Protein AF-A0A956D3G1-F1 (afdb_monomer_lite)

Radius of gyration: 17.85 Å; chains: 1; bounding box: 47×37×50 Å

Structure (mmCIF, N/CA/C/O backbone):
data_AF-A0A956D3G1-F1
#
_entry.id   AF-A0A956D3G1-F1
#
loop_
_atom_site.group_PDB
_atom_site.id
_atom_site.type_symbol
_atom_site.label_atom_id
_atom_site.label_alt_id
_atom_site.label_comp_id
_atom_site.label_asym_id
_atom_site.label_entity_id
_atom_site.label_seq_id
_atom_site.pdbx_PDB_ins_code
_atom_site.Cartn_x
_atom_site.Cartn_y
_atom_site.Cartn_z
_atom_site.occupancy
_atom_site.B_iso_or_equiv
_atom_site.auth_seq_id
_atom_site.auth_comp_id
_atom_site.auth_asym_id
_atom_site.auth_atom_id
_atom_site.pdbx_PDB_model_num
ATOM 1 N N . ASP A 1 1 ? -20.295 -16.137 10.368 1.00 50.53 1 ASP A N 1
ATOM 2 C CA . ASP A 1 1 ? -19.157 -15.806 9.484 1.00 50.53 1 ASP A CA 1
ATOM 3 C C . ASP A 1 1 ? -18.423 -14.589 10.028 1.00 50.53 1 ASP A C 1
ATOM 5 O O . ASP A 1 1 ? -18.912 -13.480 9.889 1.00 50.53 1 ASP A O 1
ATOM 9 N N . GLY A 1 2 ? -17.339 -14.794 10.785 1.00 69.88 2 GLY A N 1
ATOM 10 C CA . GLY A 1 2 ? -16.777 -13.771 11.689 1.00 69.88 2 GLY A CA 1
ATOM 11 C C . GLY A 1 2 ? -15.257 -13.642 11.633 1.00 69.88 2 GLY A C 1
ATOM 12 O O . GLY A 1 2 ? -14.621 -13.427 12.659 1.00 69.88 2 GLY A O 1
ATOM 13 N N . ALA A 1 3 ? -14.667 -13.834 10.456 1.00 80.94 3 ALA A N 1
ATOM 14 C CA . ALA A 1 3 ? -13.239 -13.625 10.254 1.00 80.94 3 ALA A CA 1
ATOM 15 C C . ALA A 1 3 ? -12.855 -12.152 10.535 1.00 80.94 3 ALA A C 1
ATOM 17 O O . ALA A 1 3 ? -13.523 -11.251 10.013 1.00 80.94 3 ALA A O 1
ATOM 18 N N . PRO A 1 4 ? -11.809 -11.879 11.339 1.00 86.69 4 PRO A N 1
ATOM 19 C CA . PRO A 1 4 ? -11.442 -10.518 11.709 1.00 86.69 4 PRO A CA 1
ATOM 20 C C . PRO A 1 4 ? -10.972 -9.722 10.488 1.00 86.69 4 PRO A C 1
ATOM 22 O O . PRO A 1 4 ? -10.203 -10.209 9.656 1.00 86.69 4 PRO A O 1
ATOM 25 N N . TRP A 1 5 ? -11.401 -8.464 10.393 1.00 92.12 5 TRP A N 1
ATOM 26 C CA . TRP A 1 5 ? -10.853 -7.543 9.402 1.00 92.12 5 TRP A CA 1
ATOM 27 C C . TRP A 1 5 ? -9.443 -7.134 9.826 1.00 92.12 5 TRP A C 1
ATOM 29 O O . TRP A 1 5 ? -9.239 -6.595 10.912 1.00 92.12 5 TRP A O 1
ATOM 39 N N . THR A 1 6 ? -8.465 -7.381 8.958 1.00 94.19 6 THR A N 1
ATOM 40 C CA . THR A 1 6 ? -7.096 -6.894 9.135 1.00 94.19 6 THR A CA 1
ATOM 41 C C . THR A 1 6 ? -6.889 -5.587 8.377 1.00 94.19 6 THR A C 1
ATOM 43 O O . THR A 1 6 ? -7.098 -5.526 7.163 1.00 94.19 6 THR A O 1
ATOM 46 N N . ILE A 1 7 ? -6.441 -4.549 9.083 1.00 92.62 7 ILE A N 1
ATOM 47 C CA . ILE A 1 7 ? -6.072 -3.261 8.493 1.00 92.62 7 ILE A CA 1
ATOM 48 C C . ILE A 1 7 ? -4.598 -2.996 8.799 1.00 92.62 7 ILE A C 1
ATOM 50 O O . ILE A 1 7 ? -4.205 -2.938 9.962 1.00 92.62 7 ILE A O 1
ATOM 54 N N . VAL A 1 8 ? -3.782 -2.828 7.759 1.00 92.69 8 VAL A N 1
ATOM 55 C CA . VAL A 1 8 ? -2.410 -2.310 7.888 1.00 92.69 8 VAL A CA 1
ATOM 56 C C . VAL A 1 8 ? -2.460 -0.805 7.695 1.00 92.69 8 VAL A C 1
ATOM 58 O O . VAL A 1 8 ? -3.068 -0.331 6.739 1.00 92.69 8 VAL A O 1
ATOM 61 N N . MET A 1 9 ? -1.824 -0.052 8.587 1.00 89.12 9 MET A N 1
ATOM 62 C CA . MET A 1 9 ? -1.894 1.407 8.605 1.00 89.12 9 MET A CA 1
ATOM 63 C C . MET A 1 9 ? -0.500 2.002 8.422 1.00 89.12 9 MET A C 1
ATOM 65 O O . MET A 1 9 ? 0.427 1.651 9.147 1.00 89.12 9 MET A O 1
ATOM 69 N N . GLU A 1 10 ? -0.354 2.906 7.459 1.00 85.44 10 GLU A N 1
ATOM 70 C CA . GLU A 1 10 ? 0.879 3.650 7.195 1.00 85.44 10 GLU A CA 1
ATOM 71 C C . GLU A 1 10 ? 0.652 5.133 7.472 1.00 85.44 10 GLU A C 1
ATOM 73 O O . GLU A 1 10 ? -0.204 5.755 6.849 1.00 85.44 10 GLU A O 1
ATOM 78 N N . THR A 1 11 ? 1.447 5.707 8.371 1.00 79.06 11 THR A N 1
ATOM 79 C CA . THR A 1 11 ? 1.376 7.122 8.775 1.00 79.06 11 THR A CA 1
ATOM 80 C C . THR A 1 11 ? 2.470 7.985 8.138 1.00 79.06 11 THR A C 1
ATOM 82 O O . THR A 1 11 ? 2.420 9.209 8.235 1.00 79.06 11 THR A O 1
ATOM 85 N N . LYS A 1 12 ? 3.464 7.383 7.462 1.00 65.75 12 LYS A N 1
ATOM 86 C CA . LYS A 1 12 ? 4.614 8.074 6.849 1.00 65.75 12 LYS A CA 1
ATOM 87 C C . LYS A 1 12 ? 4.785 7.724 5.371 1.00 65.75 12 LYS A C 1
ATOM 89 O O . LYS A 1 12 ? 5.842 7.303 4.907 1.00 65.75 12 LYS A O 1
ATOM 94 N N . PHE A 1 13 ? 3.738 7.935 4.587 1.00 56.78 13 PHE A N 1
ATOM 95 C CA . PHE A 1 13 ? 3.691 7.461 3.202 1.00 56.78 13 PHE A CA 1
ATOM 96 C C . PHE A 1 13 ? 4.573 8.239 2.182 1.00 56.78 13 PHE A C 1
ATOM 98 O O . PHE A 1 13 ? 4.549 7.941 0.990 1.00 56.78 13 PHE A O 1
ATOM 105 N N . VAL A 1 14 ? 5.356 9.252 2.578 1.00 51.28 14 VAL A N 1
ATOM 106 C CA . VAL A 1 14 ? 5.828 10.279 1.611 1.00 51.28 14 VAL A CA 1
ATOM 107 C C . VAL A 1 14 ? 7.159 10.959 1.853 1.00 51.28 14 VAL A C 1
ATOM 109 O O . VAL A 1 14 ? 7.446 11.947 1.177 1.00 51.28 14 VAL A O 1
ATOM 112 N N . GLU A 1 15 ? 8.025 10.435 2.704 1.00 55.78 15 GLU A N 1
ATOM 113 C CA . GLU A 1 15 ? 9.420 10.858 2.566 1.00 55.78 15 GLU A CA 1
ATOM 114 C C . GLU A 1 15 ? 9.903 10.291 1.197 1.00 55.78 15 G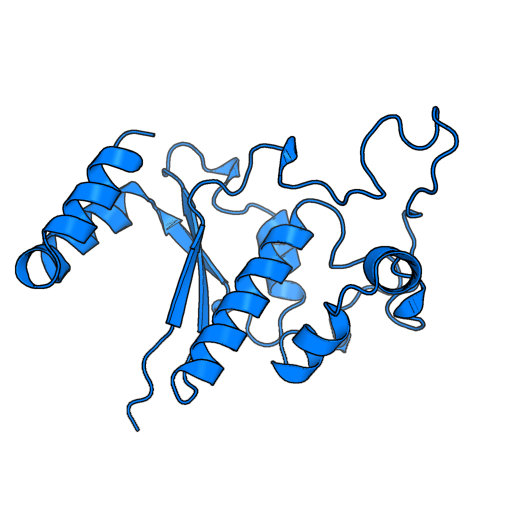LU A C 1
ATOM 116 O O . GLU A 1 15 ? 9.800 9.072 0.969 1.00 55.78 15 GLU A O 1
ATOM 121 N N . PRO A 1 16 ? 10.284 11.134 0.204 1.00 57.06 16 PRO A N 1
ATOM 122 C CA . PRO A 1 16 ? 10.640 10.684 -1.150 1.00 57.06 16 PRO A CA 1
ATOM 123 C C . PRO A 1 16 ? 11.689 9.564 -1.164 1.00 57.06 16 PRO A C 1
ATOM 125 O O . PRO A 1 16 ? 11.707 8.712 -2.052 1.00 57.06 16 PRO A O 1
ATOM 128 N N . GLU A 1 17 ? 12.547 9.533 -0.151 1.00 52.53 17 GLU A N 1
ATOM 129 C CA . GLU A 1 17 ? 13.558 8.517 0.111 1.00 52.53 17 GLU A CA 1
ATOM 130 C C . GLU A 1 17 ? 12.999 7.104 0.340 1.00 52.53 17 GLU A C 1
ATOM 132 O O . GLU A 1 17 ? 13.671 6.141 -0.040 1.00 52.53 17 GLU A O 1
ATOM 137 N N . PHE A 1 18 ? 11.783 6.961 0.879 1.00 53.94 18 PHE A N 1
ATOM 138 C CA . PHE A 1 18 ? 11.138 5.662 1.134 1.00 53.94 18 PHE A CA 1
ATOM 139 C C . PHE A 1 18 ? 10.179 5.229 0.022 1.00 53.94 18 PHE A C 1
ATOM 141 O O . PHE A 1 18 ? 9.688 4.104 0.014 1.00 53.94 18 PHE A O 1
ATOM 148 N N . SER A 1 19 ? 9.964 6.090 -0.972 1.00 62.88 19 SER A N 1
ATOM 149 C CA . SER A 1 19 ? 8.942 5.915 -2.005 1.00 62.88 19 SER A CA 1
ATOM 150 C C . SER A 1 19 ? 9.528 5.852 -3.424 1.00 62.88 19 SER A C 1
ATOM 152 O O . SER A 1 19 ? 8.823 6.053 -4.413 1.00 62.88 19 SER A O 1
ATOM 154 N N . ILE A 1 20 ? 10.820 5.530 -3.570 1.00 71.50 20 ILE A N 1
ATOM 155 C CA . ILE A 1 20 ? 11.479 5.375 -4.876 1.00 71.50 20 ILE A CA 1
ATOM 156 C C . ILE A 1 20 ? 11.977 3.941 -5.067 1.00 71.50 20 ILE A C 1
ATOM 158 O O . ILE A 1 20 ? 12.786 3.425 -4.299 1.00 71.50 20 ILE A O 1
ATOM 162 N N . CYS A 1 21 ? 11.565 3.324 -6.180 1.00 79.94 21 CYS A N 1
ATOM 163 C CA . CYS A 1 21 ? 12.137 2.063 -6.647 1.00 79.94 21 CYS A CA 1
ATOM 164 C C . CYS A 1 21 ? 13.667 2.175 -6.728 1.00 79.94 21 CYS A C 1
ATOM 166 O O . CYS A 1 21 ? 14.216 3.031 -7.425 1.00 79.94 21 CYS A O 1
ATOM 168 N N . GLY A 1 22 ? 14.369 1.254 -6.074 1.00 82.38 22 GLY A N 1
ATOM 169 C CA . GLY A 1 22 ? 15.822 1.256 -5.971 1.00 82.38 22 GLY A CA 1
ATOM 170 C C . GLY A 1 22 ? 16.543 1.215 -7.319 1.00 82.38 22 GLY A C 1
ATOM 171 O O . GLY A 1 22 ? 17.670 1.692 -7.389 1.00 82.38 22 GLY A O 1
ATOM 172 N N . PHE A 1 23 ? 15.920 0.708 -8.389 1.00 87.44 23 PHE A N 1
ATOM 173 C CA . PHE A 1 23 ? 16.459 0.725 -9.760 1.00 87.44 23 PHE A CA 1
ATOM 174 C C . PHE A 1 23 ? 16.213 2.040 -10.520 1.00 87.44 23 PHE A C 1
ATOM 176 O O . PHE A 1 23 ? 16.719 2.204 -11.625 1.00 87.44 23 PHE A O 1
ATOM 183 N N . ARG A 1 24 ? 15.470 2.978 -9.926 1.00 82.81 24 ARG A N 1
ATOM 184 C CA . ARG A 1 24 ? 15.177 4.322 -10.452 1.00 82.81 24 ARG A CA 1
ATOM 185 C C . ARG A 1 24 ? 15.752 5.438 -9.575 1.00 82.81 24 ARG A C 1
ATOM 187 O O . ARG A 1 24 ? 15.497 6.611 -9.818 1.00 82.81 24 ARG A O 1
ATOM 194 N N . LYS A 1 25 ? 16.539 5.087 -8.551 1.00 84.19 25 LYS A N 1
ATOM 195 C CA . LYS A 1 25 ? 17.217 6.065 -7.692 1.00 84.19 25 LYS A CA 1
ATOM 196 C C . LYS A 1 25 ? 18.177 6.924 -8.523 1.00 84.19 25 LYS A C 1
ATOM 198 O 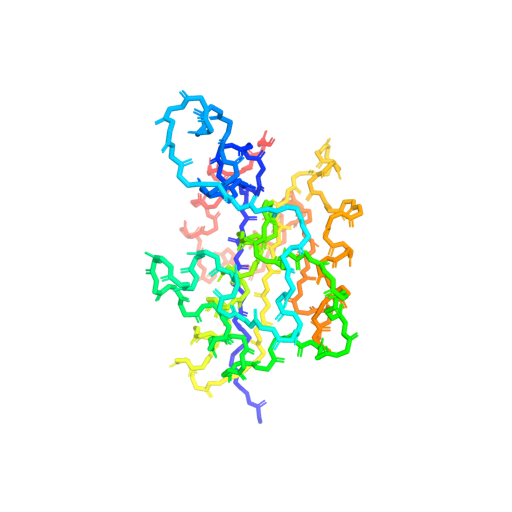O . LYS A 1 25 ? 18.967 6.386 -9.305 1.00 84.19 25 LYS A O 1
ATOM 203 N N . ALA A 1 26 ? 18.123 8.239 -8.317 1.00 84.88 26 ALA A N 1
ATOM 204 C CA . ALA A 1 26 ? 18.975 9.204 -9.003 1.00 84.88 26 ALA A CA 1
ATOM 205 C C . ALA A 1 26 ? 20.471 8.857 -8.861 1.00 84.88 26 ALA A C 1
ATOM 207 O O . ALA A 1 26 ? 20.914 8.320 -7.840 1.00 84.88 26 ALA A O 1
ATOM 208 N N . GLY A 1 27 ? 21.248 9.130 -9.912 1.00 87.06 27 GLY A N 1
ATOM 209 C CA . GLY A 1 27 ? 22.695 8.889 -9.949 1.00 87.06 27 GLY A CA 1
ATOM 210 C C . GLY A 1 27 ? 23.122 7.428 -10.140 1.00 87.06 27 GLY A C 1
ATOM 211 O O . GLY A 1 27 ? 24.319 7.151 -10.150 1.00 87.06 27 GLY A O 1
ATOM 212 N N . ARG A 1 28 ? 22.198 6.468 -10.307 1.00 90.88 28 ARG A N 1
ATOM 213 C CA . ARG A 1 28 ? 22.569 5.070 -10.616 1.00 90.88 28 ARG A CA 1
ATOM 214 C C . ARG A 1 28 ? 23.249 4.919 -11.967 1.00 90.88 28 ARG A C 1
ATOM 216 O O . ARG A 1 28 ? 24.297 4.280 -12.015 1.00 90.88 28 ARG A O 1
ATOM 223 N N . ALA A 1 29 ? 22.676 5.521 -13.009 1.00 89.31 29 ALA A N 1
ATOM 224 C CA . ALA A 1 29 ? 23.223 5.468 -14.363 1.00 89.31 29 ALA A CA 1
ATOM 225 C C . ALA A 1 29 ? 24.653 6.032 -14.400 1.00 89.31 29 ALA A C 1
ATOM 227 O O . ALA A 1 29 ? 25.569 5.360 -14.855 1.00 89.31 29 ALA A O 1
ATOM 228 N N . THR A 1 30 ? 24.872 7.198 -13.784 1.00 92.25 30 THR A N 1
ATOM 229 C CA . THR A 1 30 ? 26.196 7.836 -13.656 1.00 92.25 30 THR A CA 1
ATOM 230 C C . THR A 1 30 ? 27.219 6.968 -12.916 1.00 92.25 30 THR A C 1
ATOM 232 O O . THR A 1 30 ? 28.413 7.082 -13.149 1.00 92.25 30 THR A O 1
ATOM 235 N N . ARG A 1 31 ? 26.766 6.072 -12.029 1.00 93.12 31 ARG A N 1
ATOM 236 C CA . ARG A 1 31 ? 27.616 5.118 -11.294 1.00 93.12 31 ARG A CA 1
ATOM 237 C C . ARG A 1 31 ? 27.760 3.765 -12.008 1.00 93.12 31 ARG A C 1
ATOM 239 O O . ARG A 1 31 ? 28.140 2.793 -11.359 1.00 93.12 31 ARG A O 1
ATOM 246 N N . GLY A 1 32 ? 27.367 3.663 -13.280 1.00 91.19 32 GLY A N 1
ATOM 247 C CA . GLY A 1 32 ? 27.419 2.421 -14.061 1.00 91.19 32 GLY A CA 1
ATOM 248 C C . GLY A 1 32 ? 26.509 1.306 -13.532 1.00 91.19 32 GLY A C 1
ATOM 249 O O . GLY A 1 32 ? 26.716 0.134 -13.834 1.00 91.19 32 GLY A O 1
ATOM 250 N N . LYS A 1 33 ? 25.513 1.632 -12.694 1.00 92.81 33 LYS A N 1
ATOM 251 C CA . LYS A 1 33 ? 24.594 0.638 -12.125 1.00 92.81 33 LYS A CA 1
ATOM 252 C C . LYS A 1 33 ? 23.400 0.438 -13.045 1.00 92.81 33 LYS A C 1
ATOM 254 O O . LYS A 1 33 ? 22.845 1.407 -13.550 1.00 92.81 33 LYS A O 1
ATOM 259 N N . VAL A 1 34 ? 22.922 -0.805 -13.132 1.00 91.38 34 VAL A N 1
ATOM 260 C CA . VAL A 1 34 ? 21.681 -1.146 -13.846 1.00 91.38 34 VAL A CA 1
ATOM 261 C C . VAL A 1 34 ? 20.517 -0.279 -13.348 1.00 91.38 34 VAL A C 1
ATOM 263 O O . VAL A 1 34 ? 20.293 -0.156 -12.128 1.00 91.38 34 VAL A O 1
ATOM 266 N N . THR A 1 35 ? 19.783 0.286 -14.306 1.00 89.06 35 THR A N 1
ATOM 267 C CA . THR A 1 35 ? 18.572 1.092 -14.127 1.00 89.06 35 THR A CA 1
ATOM 268 C C . THR A 1 35 ? 17.373 0.432 -14.796 1.00 89.06 35 THR A C 1
ATOM 270 O O . THR A 1 35 ? 17.517 -0.299 -15.771 1.00 89.06 35 THR A O 1
ATOM 273 N N . CYS A 1 36 ? 16.184 0.674 -14.249 1.00 86.31 36 CYS A N 1
ATOM 274 C CA . CYS A 1 36 ? 14.936 0.197 -14.840 1.00 86.31 36 CYS A CA 1
ATOM 275 C C . CYS A 1 36 ? 14.529 1.125 -15.999 1.00 86.31 36 CYS A C 1
ATOM 277 O O . CYS A 1 36 ? 14.505 2.335 -15.756 1.00 86.31 36 CYS A O 1
ATOM 279 N N . PRO A 1 37 ? 14.202 0.607 -17.198 1.00 83.00 37 PRO A N 1
ATOM 280 C CA . PRO A 1 37 ? 13.675 1.436 -18.280 1.00 83.00 37 PRO A CA 1
ATOM 281 C C . PRO A 1 37 ? 12.278 1.973 -17.931 1.00 83.00 37 PRO A C 1
ATOM 283 O O . PRO A 1 37 ? 11.641 1.516 -16.972 1.00 83.00 37 PRO A O 1
ATOM 286 N N . ASP A 1 38 ? 11.812 2.979 -18.670 1.00 76.56 38 ASP A N 1
ATOM 287 C CA . ASP A 1 38 ? 10.514 3.620 -18.430 1.00 76.56 38 ASP A CA 1
ATOM 288 C C . ASP A 1 38 ? 9.333 2.778 -18.926 1.00 76.56 38 ASP A C 1
ATOM 290 O O . ASP A 1 38 ? 8.307 2.697 -18.249 1.00 76.56 38 ASP A O 1
ATOM 294 N N . ASP A 1 39 ? 9.537 2.060 -20.021 1.00 84.81 39 ASP A N 1
ATOM 295 C CA . ASP A 1 39 ? 8.578 1.314 -20.833 1.00 84.81 39 ASP A CA 1
ATOM 296 C C . ASP A 1 39 ? 8.698 -0.210 -20.655 1.00 84.81 39 ASP A C 1
ATOM 298 O O . ASP A 1 39 ? 8.621 -0.988 -21.599 1.00 84.81 39 ASP A O 1
ATOM 302 N N . VAL A 1 40 ? 8.877 -0.669 -19.415 1.00 84.94 40 VAL A N 1
ATOM 303 C CA . VAL A 1 40 ? 9.024 -2.105 -19.117 1.00 84.94 40 VAL A CA 1
ATOM 304 C C . VAL A 1 40 ? 7.767 -2.886 -19.556 1.00 84.94 40 VAL A C 1
ATOM 306 O O . VAL A 1 40 ? 6.689 -2.577 -19.041 1.00 84.94 40 VAL A O 1
ATOM 309 N N . PRO A 1 41 ? 7.866 -3.934 -20.397 1.00 89.06 41 PRO A N 1
ATOM 310 C CA . PRO A 1 41 ? 6.713 -4.668 -20.933 1.00 89.06 41 PRO A CA 1
ATOM 311 C C . PRO A 1 41 ? 6.162 -5.713 -19.945 1.00 89.06 41 PRO A C 1
ATOM 313 O O . PRO A 1 41 ? 5.999 -6.886 -20.265 1.00 89.06 41 PRO A O 1
ATOM 316 N N . VAL A 1 42 ? 5.874 -5.316 -18.702 1.00 86.31 42 VAL A N 1
ATOM 317 C CA . VAL A 1 42 ? 5.515 -6.268 -17.631 1.00 86.31 42 VAL A CA 1
ATOM 318 C C . VAL A 1 42 ? 4.192 -7.006 -17.842 1.00 86.31 42 VAL A C 1
ATOM 320 O O . VAL A 1 42 ? 3.949 -8.009 -17.171 1.00 86.31 42 VAL A O 1
ATOM 323 N N . ARG A 1 43 ? 3.328 -6.504 -18.732 1.00 85.50 43 ARG A N 1
ATOM 324 C CA . ARG A 1 43 ? 2.054 -7.144 -19.068 1.00 85.50 43 ARG A CA 1
ATOM 325 C C . ARG A 1 43 ? 2.266 -8.459 -19.818 1.00 85.50 43 ARG A C 1
ATOM 327 O O . ARG A 1 43 ? 1.567 -9.425 -19.529 1.00 85.50 43 ARG A O 1
ATOM 334 N N . SER A 1 44 ? 3.222 -8.496 -20.745 1.00 87.94 44 SER A N 1
ATOM 335 C CA . SER A 1 44 ? 3.579 -9.688 -21.523 1.00 87.94 44 SER A CA 1
ATOM 336 C C . SER A 1 44 ? 4.770 -10.446 -20.933 1.00 87.94 44 SER A C 1
ATOM 338 O O . SER A 1 44 ? 4.829 -11.666 -21.058 1.00 87.94 44 SER A O 1
ATOM 340 N N . ASP A 1 45 ? 5.680 -9.757 -20.238 1.00 90.62 45 ASP A N 1
ATOM 341 C CA . ASP A 1 45 ? 6.842 -10.353 -19.579 1.00 90.62 45 ASP A CA 1
ATOM 342 C C . ASP A 1 45 ? 7.064 -9.777 -18.171 1.00 90.62 45 ASP A C 1
ATOM 344 O O . ASP A 1 45 ? 7.751 -8.774 -17.955 1.00 90.62 45 ASP A O 1
ATOM 348 N N . ARG A 1 46 ? 6.537 -10.467 -17.156 1.00 88.94 46 ARG A N 1
ATOM 349 C CA . ARG A 1 46 ? 6.722 -10.090 -15.745 1.00 88.94 46 ARG A CA 1
ATOM 350 C C . ARG A 1 46 ? 8.192 -10.122 -15.292 1.00 88.94 46 ARG A C 1
ATOM 352 O O . ARG A 1 46 ? 8.530 -9.416 -14.333 1.00 88.94 46 ARG A O 1
ATOM 359 N N . MET A 1 47 ? 9.072 -10.875 -15.966 1.00 89.50 47 MET A N 1
ATOM 360 C CA . MET A 1 47 ? 10.511 -10.940 -15.662 1.00 89.50 47 MET A CA 1
ATOM 361 C C . MET A 1 47 ? 11.270 -9.691 -16.118 1.00 89.50 47 MET A C 1
ATOM 363 O O . MET A 1 47 ? 12.347 -9.396 -15.582 1.00 89.50 47 MET A O 1
ATOM 367 N N . ALA A 1 48 ? 10.673 -8.875 -16.989 1.00 89.38 48 ALA A N 1
ATOM 368 C CA . ALA A 1 48 ? 11.189 -7.554 -17.332 1.00 89.38 48 ALA A CA 1
ATOM 369 C C . ALA A 1 48 ? 11.263 -6.611 -16.106 1.00 89.38 48 ALA A C 1
ATOM 371 O O . ALA A 1 48 ? 12.024 -5.640 -16.085 1.00 89.38 48 ALA A O 1
ATOM 372 N N . CYS A 1 49 ? 10.533 -6.910 -15.023 1.00 88.38 49 CYS A N 1
ATOM 373 C CA . CYS A 1 49 ? 10.683 -6.222 -13.744 1.00 88.38 49 CYS A CA 1
ATOM 374 C C . CYS A 1 49 ? 12.018 -6.579 -13.062 1.00 88.38 49 CYS A C 1
ATOM 376 O O . CYS A 1 49 ? 12.191 -7.681 -12.540 1.00 88.38 49 CYS A O 1
ATOM 378 N N . LEU A 1 50 ? 12.937 -5.611 -12.949 1.00 89.88 50 LEU A N 1
ATOM 379 C CA . LEU A 1 50 ? 14.249 -5.821 -12.314 1.00 89.88 50 LEU A CA 1
ATOM 380 C C . LEU A 1 50 ? 14.185 -6.219 -10.832 1.00 89.88 50 LEU A C 1
ATOM 382 O O . LEU A 1 50 ? 15.108 -6.861 -10.334 1.00 89.88 50 LEU A O 1
ATOM 386 N N . TYR A 1 51 ? 13.124 -5.871 -10.100 1.00 87.31 51 TYR A N 1
ATOM 387 C CA . TYR A 1 51 ? 12.954 -6.390 -8.739 1.00 87.31 51 TYR A CA 1
ATOM 388 C C . TYR A 1 51 ? 12.718 -7.900 -8.726 1.00 87.31 51 TYR A C 1
ATOM 390 O O . TYR A 1 51 ? 13.244 -8.598 -7.863 1.00 87.31 51 TYR A O 1
ATOM 398 N N . THR A 1 52 ? 12.000 -8.419 -9.713 1.00 89.19 52 THR A N 1
ATOM 399 C CA . THR A 1 52 ? 11.807 -9.857 -9.866 1.00 89.19 52 THR A CA 1
ATOM 400 C C . THR A 1 52 ? 13.082 -10.499 -10.409 1.00 89.19 52 THR A C 1
ATOM 402 O O . THR A 1 52 ? 13.687 -11.314 -9.719 1.00 89.19 52 THR A O 1
ATOM 405 N N . SER A 1 53 ? 13.581 -10.067 -11.571 1.00 91.25 53 SER A N 1
ATOM 406 C CA . SER A 1 53 ? 14.699 -10.743 -12.250 1.00 91.25 53 SER A CA 1
ATOM 407 C C . SER A 1 53 ? 16.077 -10.549 -11.614 1.00 91.25 53 SER A C 1
ATOM 409 O O . SER A 1 53 ? 16.947 -11.397 -11.789 1.00 91.25 53 SER A O 1
ATOM 411 N N . ARG A 1 54 ? 16.322 -9.458 -10.874 1.00 91.62 54 ARG A N 1
ATOM 412 C CA . ARG A 1 54 ? 17.635 -9.191 -10.245 1.00 91.62 54 ARG A CA 1
ATOM 413 C C . ARG A 1 54 ? 17.639 -9.316 -8.729 1.00 91.62 54 ARG A C 1
ATOM 415 O O . ARG A 1 54 ? 18.719 -9.439 -8.153 1.00 91.62 54 ARG A O 1
ATOM 422 N N . LYS A 1 55 ? 16.484 -9.190 -8.068 1.00 89.62 55 LYS A N 1
ATOM 423 C CA . LYS A 1 55 ? 16.381 -9.266 -6.599 1.00 89.62 55 LYS A CA 1
ATOM 424 C C . LYS A 1 55 ? 15.581 -10.464 -6.100 1.00 89.62 55 LYS A C 1
ATOM 426 O O . LYS A 1 55 ? 15.609 -10.708 -4.900 1.00 89.62 55 LYS A O 1
ATOM 431 N N . GLY A 1 56 ? 14.900 -11.203 -6.978 1.00 89.88 56 GLY A N 1
ATOM 432 C CA . GLY A 1 56 ? 14.082 -12.348 -6.577 1.00 89.88 56 GLY A CA 1
ATOM 433 C C . GLY A 1 56 ? 12.871 -11.953 -5.731 1.00 89.88 56 GLY A C 1
ATOM 434 O O . GLY A 1 56 ? 12.352 -12.768 -4.974 1.00 89.88 56 GLY A O 1
ATOM 435 N N . TYR A 1 57 ? 12.427 -10.694 -5.803 1.00 89.56 57 TYR A N 1
ATOM 436 C CA . TYR A 1 57 ? 11.269 -10.254 -5.035 1.00 89.56 57 TYR A CA 1
ATOM 437 C C . TYR A 1 57 ? 9.983 -10.868 -5.593 1.00 89.56 57 TYR A C 1
ATOM 439 O O . TYR A 1 57 ? 9.691 -10.778 -6.788 1.00 89.56 57 TYR A O 1
ATOM 447 N N . ARG A 1 58 ? 9.187 -11.445 -4.688 1.00 90.75 58 ARG A N 1
ATOM 448 C CA . ARG A 1 58 ? 7.981 -12.238 -4.975 1.00 90.75 58 ARG A CA 1
ATOM 449 C C . ARG A 1 58 ? 6.724 -11.382 -5.189 1.00 90.75 58 ARG A C 1
ATOM 451 O O . ARG A 1 58 ? 5.627 -11.813 -4.868 1.00 90.75 58 ARG A O 1
ATOM 458 N N . TYR A 1 59 ? 6.850 -10.151 -5.692 1.00 88.25 59 TYR A N 1
ATOM 459 C CA . TYR A 1 59 ? 5.711 -9.219 -5.783 1.00 88.25 59 TYR A CA 1
ATOM 460 C C . TYR A 1 59 ? 4.590 -9.736 -6.682 1.00 88.25 59 TYR A C 1
ATOM 462 O O . TYR A 1 59 ? 3.434 -9.722 -6.274 1.00 88.25 59 TYR A O 1
ATOM 470 N N . TRP A 1 60 ? 4.926 -10.232 -7.875 1.00 90.19 60 TRP A N 1
ATOM 471 C CA . TRP A 1 60 ? 3.943 -10.826 -8.783 1.00 90.19 60 TRP A CA 1
ATOM 472 C C . TRP A 1 60 ? 3.260 -12.040 -8.165 1.00 90.19 60 TRP A C 1
ATOM 474 O O . TRP A 1 60 ? 2.040 -12.105 -8.146 1.00 90.19 60 TRP A O 1
ATOM 484 N N . GLU A 1 61 ? 4.046 -12.934 -7.572 1.00 92.12 61 GLU A N 1
ATOM 485 C CA . GLU A 1 61 ? 3.527 -14.128 -6.914 1.00 92.12 61 GLU A CA 1
ATOM 486 C C . GLU A 1 61 ? 2.570 -13.784 -5.765 1.00 92.12 61 GLU A C 1
ATOM 488 O O . GLU A 1 61 ? 1.464 -14.306 -5.727 1.00 92.12 61 GLU A O 1
ATOM 493 N N . ARG A 1 62 ? 2.936 -12.845 -4.879 1.00 92.31 62 ARG A N 1
ATOM 494 C CA . ARG A 1 62 ? 2.043 -12.373 -3.804 1.00 92.31 62 ARG A CA 1
ATOM 495 C C . ARG A 1 62 ? 0.786 -11.696 -4.347 1.00 92.31 62 ARG A C 1
ATOM 497 O O . ARG A 1 62 ? -0.281 -11.810 -3.752 1.00 92.31 62 ARG A O 1
ATOM 504 N N . SER A 1 63 ? 0.902 -11.005 -5.479 1.00 91.88 63 SER A N 1
ATOM 505 C CA . SER A 1 63 ? -0.248 -10.376 -6.135 1.00 91.88 63 SER A CA 1
ATOM 506 C C . SER A 1 63 ? -1.228 -11.411 -6.668 1.00 91.88 63 SER A C 1
ATOM 508 O O . SER A 1 63 ? -2.431 -11.214 -6.527 1.00 91.88 63 SER A O 1
ATOM 510 N N . ASP A 1 64 ? -0.726 -12.497 -7.258 1.00 92.38 64 ASP A N 1
ATOM 511 C CA . ASP A 1 64 ? -1.558 -13.594 -7.749 1.00 92.38 64 ASP A CA 1
ATOM 512 C C . ASP A 1 64 ? -2.156 -14.390 -6.579 1.00 92.38 64 ASP A C 1
ATOM 514 O O . ASP A 1 64 ? -3.360 -14.630 -6.557 1.00 92.38 64 ASP A O 1
ATOM 518 N N . GLU A 1 65 ? -1.340 -14.728 -5.571 1.00 93.81 65 GLU A N 1
ATOM 519 C CA . GLU A 1 65 ? -1.743 -15.475 -4.369 1.00 93.81 65 GLU A CA 1
ATOM 520 C C . GLU A 1 65 ? -2.923 -14.817 -3.642 1.00 93.81 65 GLU A C 1
ATOM 522 O O . GLU A 1 65 ? -3.819 -15.504 -3.147 1.00 93.81 65 GLU A O 1
ATOM 527 N N . HIS A 1 66 ? -2.926 -13.485 -3.578 1.00 92.88 66 HIS A N 1
ATOM 528 C CA . HIS A 1 66 ? -3.966 -12.705 -2.910 1.00 92.88 66 HIS A CA 1
ATOM 529 C C . HIS A 1 66 ? -4.979 -12.080 -3.879 1.00 92.88 66 HIS A C 1
ATOM 531 O O . HIS A 1 66 ? -5.859 -11.341 -3.443 1.00 92.88 66 HIS A O 1
ATOM 537 N N . GLY A 1 67 ? -4.879 -12.365 -5.183 1.00 92.94 67 GLY A N 1
ATOM 538 C CA . GLY A 1 67 ? -5.797 -11.852 -6.201 1.00 92.94 67 GLY A CA 1
ATOM 539 C C . GLY A 1 67 ? -5.862 -10.322 -6.280 1.00 92.94 67 GLY A C 1
ATOM 540 O O . GLY A 1 67 ? -6.920 -9.778 -6.588 1.00 92.94 67 GLY A O 1
ATOM 541 N N . LEU A 1 68 ? -4.757 -9.628 -5.986 1.00 93.56 68 LEU A N 1
ATOM 542 C CA . LEU A 1 68 ? -4.721 -8.167 -5.840 1.00 93.56 68 LEU A CA 1
ATOM 543 C C . LEU A 1 68 ? -4.901 -7.445 -7.173 1.00 93.56 68 LEU A C 1
ATOM 545 O O . LEU A 1 68 ? -5.582 -6.425 -7.242 1.00 93.56 68 LEU A O 1
ATOM 549 N N . LEU A 1 69 ? -4.271 -7.960 -8.230 1.00 90.94 69 LEU A N 1
ATOM 550 C CA . LEU A 1 69 ? -4.278 -7.333 -9.547 1.00 90.94 69 LEU A CA 1
ATOM 551 C C . LEU A 1 69 ? -5.576 -7.610 -10.297 1.00 90.94 69 LEU A C 1
ATOM 553 O O . LEU A 1 69 ? -6.049 -8.747 -10.397 1.00 90.94 69 LEU A O 1
ATOM 557 N N . ARG A 1 70 ? -6.079 -6.555 -10.929 1.00 89.81 70 ARG A N 1
ATOM 558 C CA . ARG A 1 70 ? -7.010 -6.649 -12.045 1.00 89.81 70 ARG A CA 1
ATOM 559 C C . ARG A 1 70 ? -6.192 -6.815 -13.327 1.00 89.81 70 ARG A C 1
ATOM 561 O O . ARG A 1 70 ? -5.462 -5.904 -13.708 1.00 89.81 70 ARG A O 1
ATOM 568 N N . GLY A 1 71 ? -6.241 -7.996 -13.945 1.00 76.25 71 GLY A N 1
ATOM 569 C CA . GLY A 1 71 ? -5.303 -8.392 -15.007 1.00 76.25 71 GLY A CA 1
ATOM 570 C C . GLY A 1 71 ? -5.295 -7.436 -16.204 1.00 76.25 71 GLY A C 1
ATOM 571 O O . GLY A 1 71 ? -4.238 -7.053 -16.69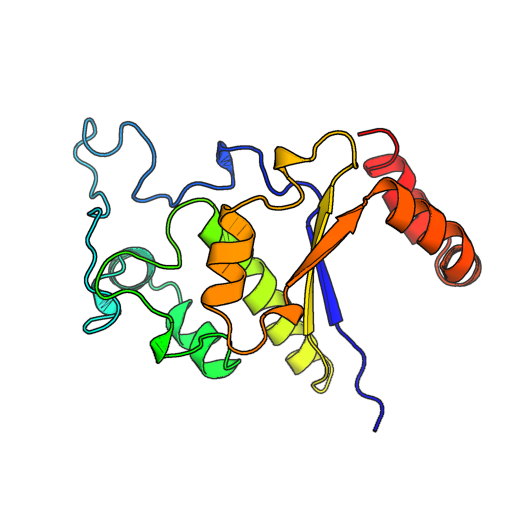7 1.00 76.25 71 GLY A O 1
ATOM 572 N N . GLU A 1 72 ? -6.476 -6.983 -16.605 1.00 83.12 72 GLU A N 1
ATOM 573 C CA . GLU A 1 72 ? -6.722 -6.027 -17.683 1.00 83.12 72 GLU A CA 1
ATOM 574 C C . GLU A 1 72 ? -6.382 -4.571 -17.329 1.00 83.12 72 GLU A C 1
ATOM 576 O O . GLU A 1 72 ? -6.318 -3.726 -18.218 1.00 83.12 72 GLU A O 1
ATOM 581 N N . ALA A 1 73 ? -6.138 -4.260 -16.051 1.00 85.75 73 ALA A N 1
ATOM 582 C CA . ALA A 1 73 ? -5.784 -2.911 -15.619 1.00 85.75 73 ALA A CA 1
ATOM 583 C C . ALA A 1 73 ? -4.290 -2.592 -15.779 1.00 85.75 73 ALA A C 1
ATOM 585 O O . ALA A 1 73 ? -3.887 -1.436 -15.626 1.00 85.75 73 ALA A O 1
ATOM 586 N N . LEU A 1 74 ? -3.451 -3.593 -16.071 1.00 84.50 74 LEU A N 1
ATOM 587 C CA . LEU A 1 74 ? -2.038 -3.354 -16.340 1.00 84.50 74 LEU A CA 1
ATOM 588 C C . LEU A 1 74 ? -1.874 -2.641 -17.694 1.00 84.50 74 LEU A C 1
ATOM 590 O O . LEU A 1 74 ? -2.331 -3.161 -18.715 1.00 84.50 74 LEU A O 1
ATOM 594 N N . PRO A 1 75 ? -1.194 -1.480 -17.736 1.00 81.81 75 PRO A N 1
ATOM 595 C CA . PRO A 1 75 ? -0.875 -0.832 -19.003 1.00 81.81 75 PRO A CA 1
ATOM 596 C C . PRO A 1 75 ? 0.041 -1.726 -19.856 1.00 81.81 75 PRO A C 1
ATOM 598 O O . PRO A 1 75 ? 0.764 -2.569 -19.325 1.00 81.81 75 PRO A O 1
ATOM 601 N N . GLU A 1 76 ? 0.034 -1.517 -21.178 1.00 80.62 76 GLU A N 1
ATOM 602 C CA . GLU A 1 76 ? 0.920 -2.222 -22.130 1.00 80.62 76 GLU A CA 1
ATOM 603 C C . GLU A 1 76 ? 2.404 -2.123 -21.737 1.00 80.62 76 GLU A C 1
ATOM 605 O O . GLU A 1 76 ? 3.156 -3.087 -21.869 1.00 80.62 76 GLU A O 1
ATOM 610 N N . ALA A 1 77 ? 2.812 -0.977 -21.186 1.00 79.94 77 ALA A N 1
ATOM 611 C CA . ALA A 1 77 ? 4.171 -0.731 -20.730 1.00 79.94 77 ALA A CA 1
ATOM 612 C C . ALA A 1 77 ? 4.204 0.011 -19.384 1.00 79.94 77 ALA A C 1
ATOM 614 O O . ALA A 1 77 ? 3.294 0.762 -19.022 1.00 79.94 77 ALA A O 1
ATOM 615 N N . GLY A 1 78 ? 5.304 -0.177 -18.657 1.00 79.56 78 GLY A N 1
ATOM 616 C CA . GLY A 1 78 ? 5.571 0.420 -17.354 1.00 79.56 78 GLY A CA 1
ATOM 617 C C . GLY A 1 78 ? 5.340 -0.547 -16.191 1.00 79.56 78 GLY A C 1
ATOM 618 O O . GLY A 1 78 ? 4.505 -1.441 -16.230 1.00 79.56 78 GLY A O 1
ATOM 619 N N . CYS A 1 79 ? 6.094 -0.365 -15.105 1.00 80.25 79 CYS A N 1
ATOM 620 C CA . CYS A 1 79 ? 6.048 -1.267 -13.952 1.00 80.25 79 CYS A CA 1
ATOM 621 C C . CYS A 1 79 ? 5.065 -0.770 -12.863 1.00 80.25 79 CYS A C 1
ATOM 623 O O . CYS A 1 79 ? 5.200 0.375 -12.399 1.00 80.25 79 CYS A O 1
ATOM 625 N N . PRO A 1 80 ? 4.118 -1.611 -12.386 1.00 80.94 80 PRO A N 1
ATOM 626 C CA . PRO A 1 80 ? 3.191 -1.239 -11.314 1.00 80.94 80 PRO A CA 1
ATOM 627 C C . PRO A 1 80 ? 3.907 -1.053 -9.971 1.00 80.9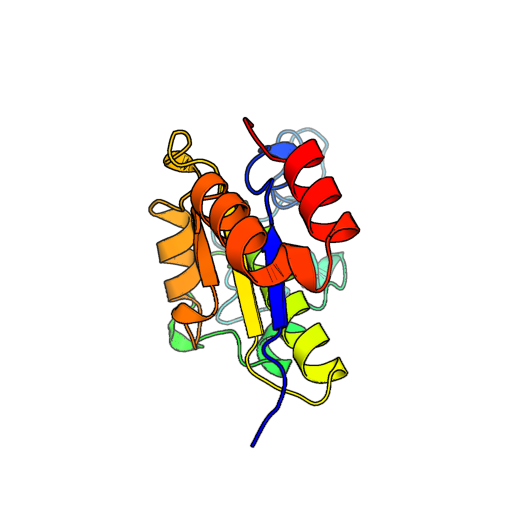4 80 PRO A C 1
ATOM 629 O O . PRO A 1 80 ? 3.473 -0.252 -9.150 1.00 80.94 80 PRO A O 1
ATOM 632 N N . PHE A 1 81 ? 5.060 -1.701 -9.780 1.00 80.56 81 PHE A N 1
ATOM 633 C CA . PHE A 1 81 ? 5.892 -1.595 -8.576 1.00 80.56 81 PHE A CA 1
ATOM 634 C C . PHE A 1 81 ? 6.944 -0.478 -8.664 1.00 80.56 81 PHE A C 1
ATOM 636 O O . PHE A 1 81 ? 7.888 -0.443 -7.875 1.00 80.56 81 PHE A O 1
ATOM 643 N N . ALA A 1 82 ? 6.858 0.409 -9.658 1.00 75.00 82 ALA A N 1
ATOM 644 C CA . ALA A 1 82 ? 7.794 1.519 -9.798 1.00 75.00 82 ALA A CA 1
ATOM 645 C C . ALA A 1 82 ? 7.380 2.738 -8.959 1.00 75.00 82 ALA A C 1
ATOM 647 O O . ALA A 1 82 ? 6.196 3.065 -8.834 1.00 75.00 82 ALA A O 1
ATOM 648 N N . GLY A 1 83 ? 8.387 3.461 -8.460 1.00 75.31 83 GLY A N 1
ATOM 649 C CA . GLY A 1 83 ? 8.198 4.694 -7.692 1.00 75.31 83 GLY A CA 1
ATOM 650 C C . GLY A 1 83 ? 7.399 4.468 -6.409 1.00 75.31 83 GLY A C 1
ATOM 651 O O . GLY A 1 83 ? 7.520 3.420 -5.777 1.00 75.31 83 GLY A O 1
ATOM 652 N N . SER A 1 84 ? 6.551 5.438 -6.061 1.00 72.44 84 SER A N 1
ATOM 653 C CA . SER A 1 84 ? 5.801 5.446 -4.796 1.00 72.44 84 SER A CA 1
ATOM 654 C C . SER A 1 84 ? 4.742 4.350 -4.707 1.00 72.44 84 SER A C 1
ATOM 656 O O . SER A 1 84 ? 4.242 4.057 -3.627 1.00 72.44 84 SER A O 1
ATOM 658 N N . ARG A 1 85 ? 4.404 3.712 -5.835 1.00 79.62 85 ARG A N 1
ATOM 659 C CA . ARG A 1 85 ? 3.465 2.584 -5.874 1.00 79.62 85 ARG A CA 1
ATOM 660 C C . ARG A 1 85 ? 4.037 1.316 -5.254 1.00 79.62 85 ARG A C 1
ATOM 662 O O . ARG A 1 85 ? 3.271 0.451 -4.856 1.00 79.62 85 ARG A O 1
ATOM 669 N N . TRP A 1 86 ? 5.360 1.211 -5.141 1.00 82.25 86 TRP A N 1
ATOM 670 C CA . TRP A 1 86 ? 6.009 0.072 -4.499 1.00 82.25 86 TRP A CA 1
ATOM 671 C C . TRP A 1 86 ? 5.542 -0.126 -3.051 1.00 82.25 86 TRP A C 1
ATOM 673 O O . TRP A 1 86 ? 5.109 -1.219 -2.703 1.00 82.25 86 TRP A O 1
ATOM 683 N N . GLN A 1 87 ? 5.584 0.929 -2.234 1.00 80.88 87 GLN A N 1
ATOM 684 C CA . GLN A 1 87 ? 5.198 0.853 -0.822 1.00 80.88 87 GLN A CA 1
ATOM 685 C C . GLN A 1 87 ? 3.711 0.515 -0.668 1.00 80.88 87 GLN A C 1
ATOM 687 O O . GLN A 1 87 ? 3.367 -0.340 0.142 1.00 80.88 87 GLN A O 1
ATOM 692 N N . LEU A 1 88 ? 2.846 1.100 -1.512 1.00 86.56 88 LEU A N 1
ATOM 693 C CA . LEU A 1 88 ? 1.423 0.734 -1.577 1.00 86.56 88 LEU A CA 1
ATOM 694 C C . LEU A 1 88 ? 1.252 -0.766 -1.839 1.00 86.56 88 LEU A C 1
ATOM 696 O O . LEU A 1 88 ? 0.471 -1.437 -1.171 1.00 86.56 88 LEU A O 1
ATOM 700 N N . TRP A 1 89 ? 2.013 -1.295 -2.799 1.00 89.19 89 TRP A N 1
ATOM 701 C CA . TRP A 1 89 ? 1.933 -2.695 -3.194 1.00 89.19 89 TRP A CA 1
ATOM 702 C C . TRP A 1 89 ? 2.392 -3.643 -2.086 1.00 89.19 89 TRP A C 1
ATOM 704 O O . TRP A 1 89 ? 1.733 -4.646 -1.806 1.00 89.19 89 TRP A O 1
ATOM 714 N N . VAL A 1 90 ? 3.516 -3.319 -1.443 1.00 88.38 90 VAL A N 1
ATOM 715 C CA . VAL A 1 90 ? 4.076 -4.107 -0.340 1.00 88.38 90 VAL A CA 1
ATOM 716 C C . VAL A 1 90 ? 3.131 -4.106 0.857 1.00 88.38 90 VAL A C 1
ATOM 718 O O . VAL A 1 90 ? 2.815 -5.180 1.361 1.00 88.38 90 VAL A O 1
ATOM 721 N N . ASN A 1 91 ? 2.636 -2.939 1.273 1.00 91.06 91 ASN A N 1
ATOM 722 C CA . ASN A 1 91 ? 1.780 -2.835 2.453 1.00 91.06 91 ASN A CA 1
ATOM 723 C C . ASN A 1 91 ? 0.400 -3.472 2.230 1.00 91.06 91 ASN A C 1
ATOM 725 O O . ASN A 1 91 ? -0.114 -4.131 3.132 1.00 91.06 91 ASN A O 1
ATOM 729 N N . LEU A 1 92 ? -0.173 -3.361 1.025 1.00 93.44 92 LEU A N 1
ATOM 730 C CA . LEU A 1 92 ? -1.400 -4.086 0.689 1.00 93.44 92 LEU A CA 1
ATOM 731 C C . LEU A 1 92 ? -1.167 -5.603 0.691 1.00 93.44 92 LEU A C 1
ATOM 733 O O . LEU A 1 92 ? -1.934 -6.343 1.300 1.00 93.44 92 LEU A O 1
ATOM 737 N N . SER A 1 93 ? -0.077 -6.077 0.081 1.00 94.19 93 SER A N 1
ATOM 738 C CA . SER A 1 93 ? 0.262 -7.509 0.10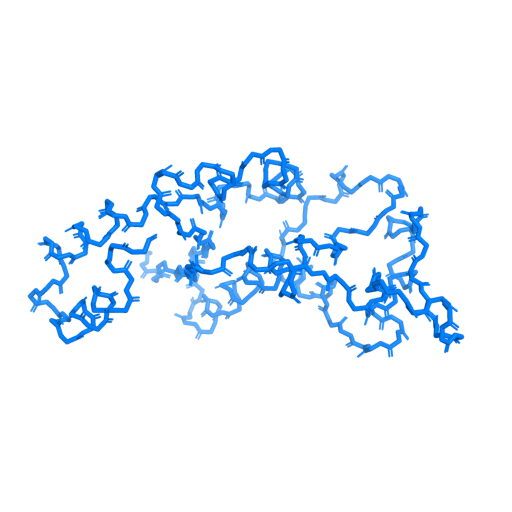2 1.00 94.19 93 SER A CA 1
ATOM 739 C C . SER A 1 93 ? 0.468 -8.023 1.531 1.00 94.19 93 SER A C 1
ATOM 741 O O . SER A 1 93 ? 0.025 -9.123 1.851 1.00 94.19 93 SER A O 1
ATOM 743 N N . LEU A 1 94 ? 1.089 -7.220 2.403 1.00 93.81 94 LEU A N 1
ATOM 744 C CA . LEU A 1 94 ? 1.241 -7.526 3.825 1.00 93.81 94 LEU A CA 1
ATOM 745 C C . LEU A 1 94 ? -0.120 -7.644 4.522 1.00 93.81 94 LEU A C 1
ATOM 747 O O . LEU A 1 94 ? -0.340 -8.618 5.231 1.00 93.81 94 LEU A O 1
ATOM 751 N N . ALA A 1 95 ? -1.049 -6.713 4.282 1.00 95.62 95 ALA A N 1
ATOM 752 C CA . ALA A 1 95 ? -2.388 -6.770 4.870 1.00 95.62 95 ALA A CA 1
ATOM 753 C C . ALA A 1 95 ? -3.119 -8.074 4.519 1.00 95.62 95 ALA A C 1
ATOM 755 O O . ALA A 1 95 ? -3.726 -8.700 5.387 1.00 95.62 95 ALA A O 1
ATOM 756 N N . HIS A 1 96 ? -3.026 -8.513 3.262 1.00 95.81 96 HIS A N 1
ATOM 757 C CA . HIS A 1 96 ? -3.627 -9.771 2.818 1.00 95.81 96 HIS A CA 1
ATOM 758 C C . HIS A 1 96 ? -2.920 -11.006 3.391 1.00 95.81 96 HIS A C 1
ATOM 760 O O . HIS A 1 96 ? -3.590 -11.972 3.763 1.00 95.81 96 HIS A O 1
ATOM 766 N N . ALA A 1 97 ? -1.590 -10.981 3.496 1.00 94.38 97 ALA A N 1
ATOM 767 C CA . ALA A 1 97 ? -0.829 -12.061 4.117 1.00 94.38 97 ALA A CA 1
ATOM 768 C C . ALA A 1 97 ? -1.178 -12.213 5.608 1.00 94.38 97 ALA A C 1
ATOM 770 O O . ALA A 1 97 ? -1.439 -13.326 6.065 1.00 94.38 97 ALA A O 1
ATOM 771 N N . GLU A 1 98 ? -1.265 -11.102 6.342 1.00 95.38 98 GLU A N 1
ATOM 772 C CA . GLU A 1 98 ? -1.670 -11.075 7.752 1.00 95.38 98 GLU A CA 1
ATOM 773 C C . GLU A 1 98 ? -3.115 -11.545 7.942 1.00 95.38 98 GLU A C 1
ATOM 775 O O . GLU A 1 98 ? -3.383 -12.381 8.807 1.00 95.38 98 GLU A O 1
ATOM 780 N N . ALA A 1 99 ? -4.046 -11.084 7.099 1.00 94.88 99 ALA A N 1
ATOM 781 C CA . ALA A 1 99 ? -5.430 -11.554 7.130 1.00 94.88 99 ALA A CA 1
ATOM 782 C C . ALA A 1 99 ? -5.509 -13.072 6.920 1.00 94.88 99 ALA A C 1
ATOM 784 O O . ALA A 1 99 ? -6.198 -13.774 7.658 1.00 94.88 99 ALA A O 1
ATOM 785 N N . ARG A 1 100 ? -4.756 -13.605 5.947 1.00 93.06 100 ARG A N 1
ATOM 786 C CA . ARG A 1 100 ? -4.684 -15.049 5.694 1.00 93.06 100 ARG A CA 1
ATOM 787 C C . ARG A 1 100 ? -4.120 -15.808 6.896 1.00 93.06 100 ARG A C 1
ATOM 789 O O . ARG A 1 100 ? -4.681 -16.836 7.265 1.00 93.06 100 ARG A O 1
ATOM 796 N N . ALA A 1 101 ? -3.054 -15.305 7.517 1.00 92.62 101 ALA A N 1
ATOM 797 C CA . ALA A 1 101 ? -2.449 -15.919 8.699 1.00 92.62 101 ALA A CA 1
ATOM 798 C C . ALA A 1 101 ? -3.406 -15.958 9.907 1.00 92.62 101 ALA A C 1
ATOM 800 O O . ALA A 1 101 ? -3.326 -16.870 10.725 1.00 92.62 101 ALA A O 1
ATOM 801 N N . ARG A 1 102 ? -4.346 -15.009 9.993 1.00 90.38 102 ARG A N 1
ATOM 802 C CA . ARG A 1 102 ? -5.334 -14.878 11.079 1.00 90.38 102 ARG A CA 1
ATOM 803 C C . ARG A 1 102 ? -6.654 -15.621 10.828 1.00 90.38 102 ARG A C 1
ATOM 805 O O . ARG A 1 102 ? -7.642 -15.349 11.502 1.00 90.38 102 ARG A O 1
ATOM 812 N N . GLY A 1 103 ? -6.668 -16.572 9.891 1.00 88.12 103 GLY A N 1
ATOM 813 C CA . GLY A 1 103 ? -7.848 -17.388 9.573 1.00 88.12 103 GLY A CA 1
ATOM 814 C C . GLY A 1 103 ? -8.625 -16.926 8.339 1.00 88.12 103 GLY A C 1
ATOM 815 O O . GLY A 1 103 ? -9.745 -17.381 8.116 1.00 88.12 103 GLY A O 1
ATOM 816 N N . GLY A 1 104 ? -8.032 -16.051 7.522 1.00 82.19 104 GLY A N 1
ATOM 817 C CA . GLY A 1 104 ? -8.722 -15.400 6.411 1.00 82.19 104 GLY A CA 1
ATOM 818 C C . GLY A 1 104 ? -9.589 -14.243 6.901 1.00 82.19 104 GLY A C 1
ATOM 819 O O . GLY A 1 104 ? -9.787 -14.069 8.098 1.00 82.19 104 GLY A O 1
ATOM 820 N N . GLY A 1 105 ? -10.070 -13.408 5.980 1.00 8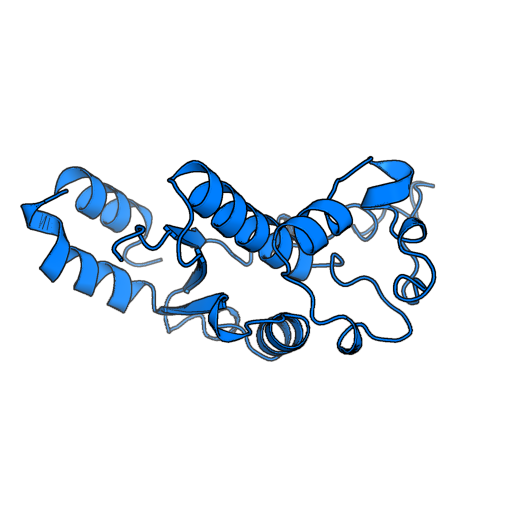6.94 105 GLY A N 1
ATOM 821 C CA . GLY A 1 105 ? -10.889 -12.240 6.303 1.00 86.94 105 GLY A CA 1
ATOM 822 C C . GLY A 1 105 ? -10.690 -11.097 5.319 1.00 86.94 105 GLY A C 1
ATOM 823 O O . GLY A 1 105 ? -9.890 -11.190 4.383 1.00 86.94 105 GLY A O 1
ATOM 824 N N . ARG A 1 106 ? -11.424 -10.003 5.536 1.00 92.50 106 ARG A N 1
ATOM 825 C CA . ARG A 1 106 ? -11.201 -8.765 4.786 1.00 92.50 106 ARG A CA 1
ATOM 826 C C . ARG A 1 106 ? -9.811 -8.228 5.131 1.00 92.50 106 ARG A C 1
ATOM 828 O O . ARG A 1 106 ? -9.398 -8.264 6.291 1.00 92.50 106 ARG A O 1
ATOM 835 N N . ALA A 1 107 ? -9.112 -7.718 4.128 1.00 95.62 107 ALA A N 1
ATOM 836 C CA . ALA A 1 107 ? -7.836 -7.042 4.287 1.00 95.62 107 ALA A CA 1
ATOM 837 C C . ALA A 1 107 ? -7.943 -5.636 3.704 1.00 95.62 107 ALA A C 1
ATOM 839 O O . ALA A 1 107 ? -8.568 -5.432 2.661 1.00 95.62 107 ALA A O 1
ATOM 840 N N . SER A 1 108 ? -7.361 -4.655 4.384 1.00 95.44 108 SER A N 1
ATOM 841 C CA . SER A 1 108 ? -7.236 -3.313 3.830 1.00 95.44 108 SER A CA 1
ATOM 842 C C . SER A 1 108 ? -5.917 -2.670 4.210 1.00 95.44 108 SER A C 1
ATOM 844 O O . SER A 1 108 ? -5.326 -2.968 5.248 1.00 95.44 108 SER A O 1
ATOM 846 N N . PHE A 1 109 ? -5.467 -1.764 3.358 1.00 93.19 109 PHE A N 1
ATOM 847 C CA . PHE A 1 109 ? -4.327 -0.913 3.614 1.00 93.19 109 PHE A CA 1
ATOM 848 C C . PHE A 1 109 ? -4.792 0.540 3.729 1.00 93.19 109 PHE A C 1
ATOM 850 O O . PHE A 1 109 ? -5.357 1.099 2.789 1.00 93.19 109 PHE A O 1
ATOM 857 N N . ALA A 1 110 ? -4.569 1.143 4.892 1.00 90.38 110 ALA A N 1
ATOM 858 C CA . ALA A 1 110 ? -4.918 2.522 5.175 1.00 90.38 110 ALA A CA 1
ATOM 859 C C . ALA A 1 110 ? -3.674 3.408 5.115 1.00 90.38 110 ALA A C 1
ATOM 861 O O . ALA A 1 110 ? -2.710 3.205 5.855 1.00 90.38 110 ALA A O 1
ATOM 862 N N . VAL A 1 111 ? -3.716 4.429 4.267 1.00 85.94 111 VAL A N 1
ATOM 863 C CA . VAL A 1 111 ? -2.747 5.521 4.306 1.00 85.94 111 VAL A CA 1
ATOM 864 C C . VAL A 1 111 ? -3.338 6.634 5.161 1.00 85.94 111 VAL A C 1
ATOM 866 O O . VAL A 1 111 ? -4.382 7.197 4.834 1.00 85.94 111 VAL A O 1
ATOM 869 N N . CYS A 1 112 ? -2.673 6.929 6.270 1.00 85.75 112 CYS A N 1
ATOM 870 C CA . CYS A 1 112 ? -3.117 7.895 7.259 1.00 85.75 112 CYS A CA 1
ATOM 871 C C . CYS A 1 112 ? -2.265 9.158 7.145 1.00 85.75 112 CYS A C 1
ATOM 873 O O . CYS A 1 112 ? -1.037 9.086 7.212 1.00 85.75 112 CYS A O 1
ATOM 875 N N . ALA A 1 113 ? -2.902 10.313 6.971 1.00 80.94 113 ALA A N 1
ATOM 876 C CA . ALA A 1 113 ? -2.208 11.594 6.926 1.00 80.94 113 ALA A CA 1
ATOM 877 C C . ALA A 1 113 ? -3.084 12.716 7.507 1.00 80.94 113 ALA A C 1
ATOM 879 O O . ALA A 1 113 ? -4.307 12.616 7.422 1.00 80.94 113 ALA A O 1
ATOM 880 N N . PRO A 1 114 ? -2.493 13.787 8.061 1.00 78.31 114 PRO A N 1
ATOM 881 C CA . PRO A 1 114 ? -3.248 14.956 8.518 1.00 78.31 114 PRO A CA 1
ATOM 882 C C . PRO A 1 114 ? -3.956 15.661 7.353 1.00 78.31 114 PRO A C 1
ATOM 884 O O . PRO A 1 114 ? -3.359 15.781 6.274 1.00 78.31 114 PRO A O 1
ATOM 887 N N . GLU A 1 115 ? -5.156 16.219 7.568 1.00 71.44 115 GLU A N 1
ATOM 888 C CA . GLU A 1 115 ? -5.928 16.904 6.515 1.00 71.44 115 GLU A CA 1
ATOM 889 C C . GLU A 1 115 ? -5.099 17.975 5.802 1.00 71.44 115 GLU A C 1
ATOM 891 O O . GLU A 1 115 ? -5.103 18.086 4.574 1.00 71.44 115 GLU A O 1
ATOM 896 N N . ARG A 1 116 ? -4.323 18.744 6.572 1.00 68.81 116 ARG A N 1
ATOM 897 C CA . ARG A 1 116 ? -3.464 19.825 6.066 1.00 68.81 116 ARG A CA 1
ATOM 898 C C . ARG A 1 116 ? -2.406 19.355 5.066 1.00 68.81 116 ARG A C 1
ATOM 900 O O . ARG A 1 116 ? -1.883 20.165 4.303 1.00 68.81 116 ARG A O 1
ATOM 907 N N . ASN A 1 117 ? -2.118 18.055 5.011 1.00 66.62 117 ASN A N 1
ATOM 908 C CA . ASN A 1 117 ? -1.205 17.457 4.049 1.00 66.62 117 ASN A CA 1
ATOM 909 C C . ASN A 1 117 ? -1.964 16.715 2.935 1.00 66.62 117 ASN A C 1
ATOM 911 O O . ASN A 1 117 ? -1.682 15.563 2.613 1.00 66.62 117 ASN A O 1
ATOM 915 N N . ARG A 1 118 ? -2.916 17.401 2.284 1.00 58.09 118 ARG A N 1
ATOM 916 C CA . ARG A 1 118 ? -3.757 16.855 1.195 1.00 58.09 118 ARG A CA 1
ATOM 917 C C . ARG A 1 118 ? -2.994 16.238 0.022 1.00 58.09 118 ARG A C 1
ATOM 919 O O . ARG A 1 118 ? -3.538 15.383 -0.669 1.00 58.09 118 ARG A O 1
ATOM 926 N N . LYS A 1 119 ? -1.728 16.619 -0.208 1.00 60.19 119 LYS A N 1
ATOM 927 C CA . LYS A 1 119 ? -0.865 15.940 -1.197 1.00 60.19 119 LYS A CA 1
ATOM 928 C C . LYS A 1 119 ? -0.712 14.439 -0.888 1.00 60.19 119 LYS A C 1
ATOM 930 O O . LYS A 1 119 ? -0.427 13.671 -1.807 1.00 60.19 119 LYS A O 1
ATOM 935 N N . LEU A 1 120 ? -0.912 14.047 0.374 1.00 55.69 120 LEU A N 1
ATOM 936 C CA . LEU A 1 120 ? -0.753 12.697 0.919 1.00 55.69 120 LEU A CA 1
ATOM 937 C C . LEU A 1 120 ? -2.040 11.902 1.007 1.00 55.69 120 LEU A C 1
ATOM 939 O O . LEU A 1 120 ? -1.955 10.681 0.997 1.00 55.69 120 LEU A O 1
ATOM 943 N N . LEU A 1 121 ? -3.202 12.563 0.996 1.00 57.31 121 LEU A N 1
ATOM 944 C CA . LEU A 1 121 ? -4.525 11.928 0.888 1.00 57.31 121 LEU A CA 1
ATOM 945 C C . LEU A 1 121 ? -4.768 11.323 -0.513 1.00 57.31 121 LEU A C 1
ATOM 947 O O . LEU A 1 121 ? -5.896 11.202 -0.970 1.00 57.31 121 LEU A O 1
ATOM 951 N N . GLY A 1 122 ? -3.676 11.013 -1.219 1.00 56.53 122 GLY A N 1
ATOM 952 C CA . GLY A 1 122 ? -3.603 10.441 -2.550 1.00 56.53 122 GLY A CA 1
ATOM 953 C C . GLY A 1 122 ? -4.447 11.133 -3.576 1.00 56.53 122 GLY A C 1
ATOM 954 O O . GLY A 1 122 ? -5.406 10.563 -4.084 1.00 56.53 122 GLY A O 1
ATOM 955 N N . GLY A 1 123 ? -3.925 12.265 -4.044 1.00 64.81 123 GLY A N 1
ATOM 956 C CA . GLY A 1 123 ? -4.217 12.721 -5.398 1.00 64.81 123 GLY A CA 1
ATOM 957 C C . GLY A 1 123 ? -3.960 11.624 -6.452 1.00 64.81 123 GLY A C 1
ATOM 958 O O . GLY A 1 123 ? -3.783 10.447 -6.154 1.00 64.81 123 GLY A O 1
ATOM 959 N N . GLN A 1 124 ? -3.841 12.000 -7.723 1.00 72.44 124 GLN A N 1
ATOM 960 C CA . GLN A 1 124 ? -3.839 11.060 -8.864 1.00 72.44 124 GLN A CA 1
ATOM 961 C C . GLN A 1 124 ? -2.994 9.768 -8.735 1.00 72.44 124 GLN A C 1
ATOM 963 O O . GLN A 1 124 ? -3.296 8.786 -9.402 1.00 72.44 124 GLN A O 1
ATOM 968 N N . LYS A 1 125 ? -1.928 9.732 -7.922 1.00 75.88 125 LYS A N 1
ATOM 969 C CA . LYS A 1 125 ? -1.107 8.532 -7.703 1.00 75.88 125 LYS A CA 1
ATOM 970 C C . LYS A 1 125 ? -1.841 7.385 -7.002 1.00 75.88 125 LYS A C 1
ATOM 972 O O . LYS A 1 125 ? -1.627 6.249 -7.420 1.00 75.88 125 LYS A O 1
ATOM 977 N N . LEU A 1 126 ? -2.652 7.644 -5.968 1.00 79.25 126 LEU A N 1
ATOM 978 C CA . LEU A 1 126 ? -3.386 6.551 -5.318 1.00 79.25 126 LEU A CA 1
ATOM 979 C C . LEU A 1 126 ? -4.558 6.110 -6.178 1.00 79.25 126 LEU A C 1
ATOM 981 O O . LEU A 1 126 ? -4.746 4.918 -6.357 1.00 79.25 126 LEU A O 1
ATOM 985 N N . GLU A 1 127 ? -5.279 7.045 -6.788 1.00 83.81 127 GLU A N 1
ATOM 986 C CA . GLU A 1 127 ? -6.363 6.688 -7.705 1.00 83.81 127 GLU A CA 1
ATOM 987 C C . GLU A 1 127 ? -5.854 5.805 -8.852 1.00 83.81 127 GLU A C 1
ATOM 989 O O . GLU A 1 127 ? -6.411 4.743 -9.122 1.00 83.81 127 GLU A O 1
ATOM 994 N N . ARG A 1 128 ? -4.692 6.137 -9.431 1.00 83.75 128 ARG A N 1
ATOM 995 C CA . ARG A 1 128 ? -4.013 5.259 -10.400 1.00 83.75 128 ARG A CA 1
ATOM 996 C C . ARG A 1 128 ? -3.599 3.908 -9.815 1.00 83.75 128 ARG A C 1
ATOM 998 O O . ARG A 1 128 ? -3.507 2.948 -10.564 1.00 83.75 128 ARG A O 1
ATOM 1005 N N . PHE A 1 129 ? -3.291 3.821 -8.522 1.00 87.81 129 PHE A N 1
ATOM 1006 C CA . PHE A 1 129 ? -2.990 2.549 -7.863 1.00 87.81 129 PHE A CA 1
ATOM 1007 C C . PHE A 1 129 ? -4.256 1.714 -7.653 1.00 87.81 129 PHE A C 1
ATOM 1009 O O . PHE A 1 129 ? -4.274 0.557 -8.052 1.00 87.81 129 PHE A O 1
ATOM 1016 N N . ARG A 1 130 ? -5.330 2.305 -7.113 1.00 90.38 130 ARG A N 1
ATOM 1017 C CA . ARG A 1 130 ? -6.648 1.673 -6.929 1.00 90.38 130 ARG A CA 1
ATOM 1018 C C . ARG A 1 130 ? -7.206 1.140 -8.249 1.00 90.38 130 ARG A C 1
ATOM 1020 O O . ARG A 1 130 ? -7.774 0.054 -8.289 1.00 90.38 130 ARG A O 1
ATOM 1027 N N . GLN A 1 131 ? -6.956 1.843 -9.353 1.00 90.75 131 GLN A N 1
ATOM 1028 C CA . GLN A 1 131 ? -7.295 1.386 -10.705 1.00 90.75 131 GLN A CA 1
ATOM 1029 C C . GLN A 1 131 ? -6.578 0.094 -11.131 1.00 90.75 131 GLN A C 1
ATOM 1031 O O . GLN A 1 131 ? -7.095 -0.608 -11.989 1.00 90.75 131 GLN A O 1
ATOM 1036 N N . LEU A 1 132 ? -5.436 -0.264 -10.536 1.00 90.88 132 LEU A N 1
ATOM 1037 C CA . LEU A 1 132 ? -4.752 -1.538 -10.805 1.00 90.88 132 LEU A CA 1
ATOM 1038 C C . LEU A 1 132 ? -5.348 -2.705 -10.009 1.00 90.88 132 LEU A C 1
ATOM 1040 O O . LEU A 1 132 ? -5.085 -3.867 -10.327 1.00 90.88 132 LEU A O 1
ATOM 1044 N N . LEU A 1 133 ? -6.108 -2.408 -8.954 1.00 93.75 133 LEU A N 1
ATOM 1045 C CA . LEU A 1 133 ? -6.598 -3.410 -8.021 1.00 93.75 133 LEU A CA 1
ATOM 1046 C C . LEU A 1 133 ? -7.890 -4.052 -8.515 1.00 93.75 133 LEU A C 1
ATOM 1048 O O . LEU A 1 133 ? -8.695 -3.424 -9.215 1.00 93.75 133 LEU A O 1
ATOM 1052 N N . ARG A 1 134 ? -8.079 -5.310 -8.115 1.00 94.56 134 ARG A N 1
ATOM 1053 C CA . ARG A 1 134 ? -9.346 -6.036 -8.234 1.00 94.56 134 ARG A CA 1
ATOM 1054 C C . ARG A 1 134 ? -10.407 -5.462 -7.298 1.00 94.56 134 ARG A C 1
ATOM 1056 O O . ARG A 1 134 ? -11.548 -5.312 -7.714 1.00 94.56 134 ARG A O 1
ATOM 1063 N N . ASP A 1 135 ? -10.006 -5.122 -6.075 1.00 94.56 135 ASP A N 1
ATOM 1064 C CA . ASP A 1 135 ? -10.827 -4.411 -5.093 1.00 94.56 135 ASP A CA 1
ATOM 1065 C C . ASP A 1 135 ? -10.202 -3.035 -4.796 1.00 94.56 135 ASP A C 1
ATOM 1067 O O . ASP A 1 135 ? -9.300 -2.931 -3.958 1.00 94.56 135 ASP A O 1
ATOM 1071 N N . PRO A 1 136 ? -10.635 -1.968 -5.490 1.00 93.31 136 PRO A N 1
ATOM 1072 C CA . PRO A 1 136 ? -10.164 -0.608 -5.242 1.00 93.31 136 PRO A CA 1
ATOM 1073 C C . PRO A 1 136 ? -10.396 -0.119 -3.807 1.00 93.31 136 PRO A C 1
ATOM 1075 O O . PRO A 1 136 ? -9.656 0.752 -3.351 1.00 93.31 136 PRO A O 1
ATOM 1078 N N . ASP A 1 137 ? -11.387 -0.660 -3.095 1.00 92.44 137 ASP A N 1
ATOM 1079 C CA . ASP A 1 137 ? -11.772 -0.228 -1.746 1.00 92.44 137 ASP A CA 1
ATOM 1080 C C . ASP A 1 137 ? -10.976 -0.934 -0.645 1.00 92.44 137 ASP A C 1
ATOM 1082 O O . ASP A 1 137 ? -11.091 -0.594 0.533 1.00 92.44 137 ASP A O 1
ATOM 1086 N N . SER A 1 138 ? -10.098 -1.866 -1.021 1.00 93.56 138 SER A N 1
ATOM 1087 C CA . SER A 1 138 ? -9.093 -2.436 -0.119 1.00 93.56 138 SER A CA 1
ATOM 1088 C C . SER A 1 138 ? -7.968 -1.451 0.221 1.00 93.56 138 SER A C 1
ATOM 1090 O O . SER A 1 138 ? -7.160 -1.729 1.107 1.00 93.56 138 SER A O 1
ATOM 1092 N N . VAL A 1 139 ? -7.911 -0.285 -0.433 1.00 91.44 139 VAL A N 1
ATOM 1093 C CA . VAL A 1 139 ? -6.986 0.798 -0.085 1.00 91.44 139 VAL A CA 1
ATOM 1094 C C . VAL A 1 139 ? -7.759 2.061 0.231 1.00 91.44 139 VAL A C 1
ATOM 1096 O O . VAL A 1 139 ? -8.528 2.554 -0.592 1.00 91.44 139 VAL A O 1
ATOM 1099 N N . VAL A 1 140 ? -7.518 2.603 1.419 1.00 87.25 140 VAL A N 1
ATOM 1100 C CA . VAL A 1 140 ? -8.276 3.731 1.958 1.00 87.25 140 VAL A CA 1
ATOM 1101 C C . VAL A 1 140 ? -7.350 4.839 2.428 1.00 87.25 140 VAL A C 1
ATOM 1103 O O . VAL A 1 140 ? -6.250 4.588 2.920 1.00 87.25 140 VAL A O 1
ATOM 1106 N N . PHE A 1 141 ? -7.818 6.075 2.293 1.00 84.81 141 PHE A N 1
ATOM 1107 C CA . PHE A 1 141 ? -7.233 7.204 2.998 1.00 84.81 141 PHE A CA 1
ATOM 1108 C C . PHE A 1 141 ? -8.005 7.479 4.261 1.00 84.81 141 PHE A C 1
ATOM 1110 O O . PHE A 1 141 ? -9.235 7.488 4.255 1.00 84.81 141 PHE A O 1
ATOM 1117 N N . MET A 1 142 ? -7.262 7.737 5.324 1.00 86.12 142 MET A N 1
ATOM 1118 C CA . MET A 1 142 ? -7.822 8.176 6.585 1.00 86.12 142 MET A CA 1
ATOM 1119 C C . MET A 1 142 ? -7.167 9.485 6.982 1.00 86.12 142 MET A C 1
ATOM 1121 O O . MET A 1 142 ? -5.943 9.634 6.922 1.00 86.12 142 MET A O 1
ATOM 1125 N N . ASP A 1 143 ? -8.004 10.428 7.394 1.00 85.81 143 ASP A N 1
ATOM 1126 C CA . ASP A 1 143 ? -7.518 11.586 8.115 1.00 85.81 143 ASP A CA 1
ATOM 1127 C C . ASP A 1 143 ? -6.963 11.122 9.467 1.00 85.81 143 ASP A C 1
ATOM 1129 O O . ASP A 1 143 ? -7.649 10.439 10.233 1.00 85.81 143 ASP A O 1
ATOM 1133 N N . LEU A 1 144 ? -5.693 11.430 9.720 1.00 86.38 144 LEU A N 1
ATOM 1134 C CA . LEU A 1 144 ? -4.987 10.948 10.903 1.00 86.38 144 LEU A CA 1
ATOM 1135 C C . LEU A 1 144 ? -5.550 11.558 12.192 1.00 86.38 144 LEU A C 1
ATOM 1137 O O . LEU A 1 144 ? -5.649 10.852 13.193 1.00 86.38 144 LEU A O 1
ATOM 1141 N N . ASP A 1 145 ? -5.969 12.823 12.164 1.00 85.88 145 ASP A N 1
ATOM 1142 C CA . ASP A 1 145 ? -6.517 13.507 13.336 1.00 85.88 145 ASP A CA 1
ATOM 1143 C C . ASP A 1 145 ? -7.887 12.912 13.713 1.00 85.88 145 ASP A C 1
ATOM 1145 O O . ASP A 1 145 ? -8.126 12.568 14.874 1.00 85.88 145 ASP A O 1
ATOM 1149 N N . GLN A 1 146 ? -8.758 12.686 12.725 1.00 88.56 146 GLN A N 1
ATOM 1150 C CA . GLN A 1 146 ? -10.057 12.028 12.909 1.00 88.56 146 GLN A CA 1
ATOM 1151 C C . GLN A 1 146 ? -9.906 10.578 13.368 1.00 88.56 146 GLN A C 1
ATOM 1153 O O . GLN A 1 146 ? -10.641 10.123 14.245 1.00 88.56 146 GLN A O 1
ATOM 1158 N N . LEU A 1 147 ? -8.945 9.846 12.802 1.00 88.75 147 LEU A N 1
ATOM 1159 C CA . LEU A 1 147 ? -8.638 8.481 13.212 1.00 88.75 147 LEU A CA 1
ATOM 1160 C C . LEU A 1 147 ? -8.210 8.428 14.685 1.00 88.75 147 LEU A C 1
ATOM 1162 O O . LEU A 1 147 ? -8.744 7.617 15.440 1.00 88.75 147 LEU A O 1
ATOM 1166 N N . LEU A 1 148 ? -7.274 9.284 15.106 1.00 89.50 148 LEU A N 1
ATOM 1167 C CA . LEU A 1 148 ? -6.799 9.329 16.493 1.00 89.50 148 LEU A CA 1
ATOM 1168 C C . LEU A 1 148 ? -7.918 9.733 17.461 1.00 89.50 148 LEU A C 1
ATOM 1170 O O . LEU A 1 148 ? -8.055 9.122 18.526 1.00 89.50 148 LEU A O 1
ATOM 1174 N N . ALA A 1 149 ? -8.751 10.708 17.086 1.00 90.19 149 ALA A N 1
ATOM 1175 C CA . ALA A 1 149 ? -9.928 11.085 17.864 1.00 90.19 149 ALA A CA 1
ATOM 1176 C C . ALA A 1 149 ? -10.882 9.894 18.025 1.00 90.19 149 ALA A C 1
ATOM 1178 O O . ALA A 1 149 ? -11.250 9.537 19.144 1.00 90.19 149 ALA A O 1
ATOM 1179 N N . ARG A 1 150 ? -11.194 9.196 16.926 1.00 91.94 150 ARG A N 1
ATOM 1180 C CA . ARG A 1 150 ? -12.121 8.065 16.965 1.00 91.94 150 ARG A CA 1
ATOM 1181 C C . ARG A 1 150 ? -11.578 6.878 17.753 1.00 91.94 150 ARG A C 1
ATOM 1183 O O . ARG A 1 150 ? -12.337 6.258 18.490 1.00 91.94 150 ARG A O 1
ATOM 1190 N N . LEU A 1 151 ? -10.287 6.565 17.632 1.00 90.44 151 LEU A N 1
ATOM 1191 C CA . LEU A 1 151 ? -9.641 5.512 18.425 1.00 90.44 151 LEU A CA 1
ATOM 1192 C C . LEU A 1 151 ? -9.685 5.820 19.924 1.00 90.44 151 LEU A C 1
ATOM 1194 O O . LEU A 1 151 ? -9.882 4.905 20.718 1.00 90.44 151 LEU A O 1
ATOM 1198 N N . THR A 1 152 ? -9.569 7.093 20.303 1.00 89.62 152 THR A N 1
ATOM 1199 C CA . THR A 1 152 ? -9.736 7.523 21.699 1.00 89.62 152 THR A CA 1
ATOM 1200 C C . THR A 1 152 ? -11.148 7.204 22.186 1.00 89.62 152 THR A C 1
ATOM 1202 O O . THR A 1 152 ? -11.325 6.528 23.188 1.00 89.62 152 THR A O 1
ATOM 1205 N N . GLU A 1 153 ? -12.169 7.572 21.415 1.00 92.56 153 GLU A N 1
ATOM 1206 C CA . GLU A 1 153 ? -13.562 7.333 21.805 1.00 92.56 153 GLU A CA 1
ATOM 1207 C C . GLU A 1 153 ? -13.930 5.847 21.929 1.00 92.56 153 GLU A C 1
ATOM 1209 O O . GLU A 1 153 ? -14.708 5.480 22.807 1.00 92.56 153 GLU A O 1
ATOM 1214 N N . VAL A 1 154 ? -13.430 4.991 21.028 1.00 91.81 154 VAL A N 1
ATOM 1215 C CA . VAL A 1 154 ? -13.932 3.607 20.905 1.00 91.81 154 VAL A CA 1
ATOM 1216 C C . VAL A 1 154 ? -12.995 2.539 21.454 1.00 91.81 154 VAL A C 1
ATOM 1218 O O . VAL A 1 154 ? -13.457 1.440 21.755 1.00 91.81 154 VAL A O 1
ATOM 1221 N N . ALA A 1 155 ? -11.693 2.816 21.546 1.00 88.88 155 ALA A N 1
ATOM 1222 C CA . ALA A 1 155 ? -10.685 1.813 21.885 1.00 88.88 155 ALA A CA 1
ATOM 1223 C C . ALA A 1 155 ? -9.917 2.126 23.174 1.00 88.88 155 ALA A C 1
ATOM 1225 O O . ALA A 1 155 ? -9.234 1.237 23.676 1.00 88.88 155 ALA A O 1
ATOM 1226 N N . GLU A 1 156 ? -10.049 3.324 23.754 1.00 82.88 156 GLU A N 1
ATOM 1227 C CA . GLU A 1 156 ? -9.324 3.695 24.978 1.00 82.88 156 GLU A CA 1
ATOM 1228 C C . GLU A 1 156 ? -9.660 2.773 26.158 1.00 82.88 156 GLU A C 1
ATOM 1230 O O . GLU A 1 156 ? -8.766 2.374 26.893 1.00 82.88 156 GLU A O 1
ATOM 1235 N N . GLY A 1 157 ? -10.912 2.322 26.285 1.00 88.00 157 GLY A N 1
ATOM 1236 C CA . GLY A 1 157 ? -11.288 1.357 27.326 1.00 88.00 157 GLY A CA 1
ATOM 1237 C C . GLY A 1 157 ? -10.710 -0.052 27.129 1.00 88.00 157 GLY A C 1
ATOM 1238 O O . GLY A 1 157 ? -10.531 -0.777 28.103 1.00 88.00 157 GLY A O 1
ATOM 1239 N N . ALA A 1 158 ? -10.418 -0.454 25.888 1.00 91.69 158 ALA A N 1
ATOM 1240 C CA . ALA A 1 158 ? -9.967 -1.809 25.555 1.00 91.69 158 ALA A CA 1
ATOM 1241 C C . ALA A 1 158 ? -8.443 -1.919 25.381 1.00 91.69 158 ALA A C 1
ATOM 1243 O O . ALA A 1 158 ? -7.869 -2.976 25.631 1.00 91.69 158 ALA A O 1
ATOM 1244 N N . ALA A 1 159 ? -7.792 -0.845 24.931 1.00 92.00 159 ALA A N 1
ATOM 1245 C CA . ALA A 1 159 ? -6.362 -0.798 24.641 1.00 92.00 159 ALA A CA 1
ATOM 1246 C C . ALA A 1 159 ? -5.768 0.596 24.952 1.00 92.00 159 ALA A C 1
ATOM 1248 O O . ALA A 1 159 ? -5.216 1.241 24.053 1.00 92.00 159 ALA A O 1
ATOM 1249 N N . PRO A 1 160 ? -5.859 1.075 26.208 1.00 91.94 160 PRO A N 1
ATOM 1250 C CA . PRO A 1 160 ? -5.495 2.448 26.575 1.00 91.94 160 PRO A CA 1
ATOM 1251 C C . PRO A 1 160 ? -4.035 2.781 26.253 1.00 91.94 160 PRO A C 1
ATOM 1253 O O . PRO A 1 160 ? -3.751 3.814 25.653 1.00 91.94 160 PRO A O 1
ATOM 1256 N N . GLU A 1 161 ? -3.105 1.878 26.576 1.00 94.12 161 GLU A N 1
ATOM 1257 C CA . GLU A 1 161 ? -1.670 2.078 26.327 1.00 94.12 161 GLU A CA 1
ATOM 1258 C C . GLU A 1 161 ? -1.349 2.191 24.833 1.00 94.12 161 GLU A C 1
ATOM 1260 O O . GLU A 1 161 ? -0.521 3.003 24.422 1.00 94.12 161 GLU A O 1
ATOM 1265 N N . TRP A 1 162 ? -2.030 1.399 24.000 1.00 91.25 162 TRP A N 1
ATOM 1266 C CA . TRP A 1 162 ? -1.829 1.422 22.554 1.00 91.25 162 TRP A CA 1
ATOM 1267 C C . TRP A 1 162 ? -2.365 2.712 21.931 1.00 91.25 162 TRP A C 1
ATOM 1269 O O . TRP A 1 162 ? -1.689 3.325 21.102 1.00 91.25 162 TRP A O 1
ATOM 1279 N N . VAL A 1 163 ? -3.551 3.157 22.362 1.00 90.88 163 VAL A N 1
ATOM 1280 C CA . VAL A 1 163 ? -4.132 4.432 21.923 1.00 90.88 163 VAL A CA 1
ATOM 1281 C C . VAL A 1 163 ? -3.245 5.604 22.350 1.00 90.88 163 VAL A C 1
ATOM 1283 O O . VAL A 1 163 ? -2.947 6.466 21.521 1.00 90.88 163 VAL A O 1
ATOM 1286 N N . ALA A 1 164 ? -2.763 5.616 23.597 1.00 90.75 164 ALA A N 1
ATOM 1287 C CA . ALA A 1 164 ? -1.845 6.641 24.093 1.00 90.75 164 ALA A CA 1
ATOM 1288 C C . ALA A 1 164 ? -0.544 6.682 23.275 1.00 90.75 164 ALA A C 1
ATOM 1290 O O . ALA A 1 164 ? -0.178 7.734 22.756 1.00 90.75 164 ALA A O 1
ATOM 1291 N N . ALA A 1 165 ? 0.093 5.529 23.045 1.00 90.62 165 ALA A N 1
ATOM 1292 C CA . ALA A 1 165 ? 1.323 5.446 22.258 1.00 90.62 165 ALA A CA 1
ATOM 1293 C C . ALA A 1 165 ? 1.146 5.937 20.809 1.00 90.62 165 ALA A C 1
ATOM 1295 O O . ALA A 1 165 ? 2.045 6.571 20.250 1.00 90.62 165 ALA A O 1
ATOM 1296 N N . LEU A 1 166 ? -0.005 5.662 20.182 1.00 87.75 166 LEU A N 1
ATOM 1297 C CA . LEU A 1 166 ? -0.319 6.198 18.857 1.00 87.75 166 LEU A CA 1
ATOM 1298 C C . LEU A 1 166 ? -0.470 7.720 18.880 1.00 87.75 166 LEU A C 1
ATOM 1300 O O . LEU A 1 166 ? 0.077 8.389 18.005 1.00 87.75 166 LEU A O 1
ATOM 1304 N N . ARG A 1 167 ? -1.183 8.269 19.868 1.00 88.00 167 ARG A N 1
ATOM 1305 C CA . ARG A 1 167 ? -1.365 9.718 20.009 1.00 88.00 167 ARG A CA 1
ATOM 1306 C C . ARG A 1 167 ? -0.039 10.422 20.250 1.00 88.00 167 ARG A C 1
ATOM 1308 O O . ARG A 1 167 ? 0.277 11.342 19.510 1.00 88.00 167 ARG A O 1
ATOM 1315 N N . ASP A 1 168 ? 0.761 9.954 21.200 1.00 88.88 168 ASP A N 1
ATOM 1316 C CA . ASP A 1 168 ? 2.056 10.562 21.525 1.00 88.88 168 ASP A CA 1
ATOM 1317 C C . ASP A 1 168 ? 2.987 10.604 20.312 1.00 88.88 168 ASP A C 1
ATOM 1319 O O . ASP A 1 168 ? 3.760 11.543 20.123 1.00 88.88 168 ASP A O 1
ATOM 1323 N N . ARG A 1 169 ? 2.900 9.580 19.458 1.00 85.88 169 ARG A N 1
ATOM 1324 C CA . ARG A 1 169 ? 3.739 9.469 18.270 1.00 85.88 169 ARG A CA 1
ATOM 1325 C C . ARG A 1 169 ? 3.241 10.285 17.082 1.00 85.88 169 ARG A C 1
ATOM 1327 O O . ARG A 1 169 ? 4.069 10.656 16.254 1.00 85.88 169 ARG A O 1
ATOM 1334 N N . TYR A 1 170 ? 1.932 10.488 16.942 1.00 84.44 170 TYR A N 1
ATOM 1335 C CA . TYR A 1 170 ? 1.336 10.958 15.687 1.00 84.44 170 TYR A CA 1
ATOM 1336 C C . TYR A 1 170 ? 0.422 12.177 15.808 1.00 84.44 170 TYR A C 1
ATOM 1338 O O . TYR A 1 170 ? 0.145 12.807 14.789 1.00 84.44 170 TYR A O 1
ATOM 1346 N N . ALA A 1 171 ? -0.028 12.541 17.007 1.00 80.94 171 ALA A N 1
ATOM 1347 C CA . ALA A 1 171 ? -0.854 13.723 17.200 1.00 80.94 171 ALA A CA 1
ATOM 1348 C C . ALA A 1 171 ? -0.056 14.995 16.883 1.00 80.94 171 ALA A C 1
ATOM 1350 O O . ALA A 1 171 ? 1.073 15.175 17.340 1.00 80.94 171 ALA A O 1
ATOM 1351 N N . GLY A 1 172 ? -0.655 15.897 16.106 1.00 70.69 172 GLY A N 1
ATOM 1352 C CA . GLY A 1 172 ? -0.060 17.197 15.802 1.00 70.69 172 GLY A CA 1
ATOM 1353 C C . GLY A 1 172 ? 1.054 17.184 14.749 1.00 70.69 172 GLY A C 1
ATOM 1354 O O . GLY A 1 172 ? 1.543 18.265 14.420 1.00 70.69 172 GLY A O 1
ATOM 1355 N N . ILE A 1 173 ? 1.409 16.028 14.175 1.00 64.75 173 ILE A N 1
ATOM 1356 C CA . ILE A 1 173 ? 2.223 15.919 12.940 1.00 64.75 173 ILE A CA 1
ATOM 1357 C C . ILE A 1 173 ? 1.377 16.323 11.738 1.00 64.75 173 ILE A C 1
ATOM 1359 O O . ILE A 1 173 ? 1.899 17.013 10.826 1.00 64.75 173 ILE A O 1
#

Sequence (173 aa):
DGAPWTIVMETKFVEPEFSICGFRKAGRATRGKVTCPDDVPVRSDRMACLYTSRKGYRYWERSDEHGLLRGEALPEAGCPFAGSRWQLWVNLSLAHAEARARGGGRASFAVCAPERNRKLLGGQKLERFRQLLRDPDSVVFMDLDQLLARLTEVAEGAAPEWVAALRDRYAGI

Secondary structure (DSSP, 8-state):
--PPPEEEEES-TT-GGGSS-TTS-TTTGGGT-----SS--TTT-GGGSHHHHHH---HHHHHHHTT-B-GGGS-SSS-TTSTTHHHHHHHHHHHHHHHHHTTS--EEEEEEE-GGGTTTTTSHHHHHHHTTBSSGGGEEEEEHHHHHHHHHHHHTTT-HHHHHHHHHHHTT-

pLDDT: mean 84.54, std 10.47, range [50.53, 95.81]

Foldseek 3Di:
DCQDEFEAEDACLDPQVVFADPLDDPCCVVVVHHHQDAFQQCLVPVCSPCCCVVVVDCLVVLCVVQVWFPSVLDDRGGDCCGGSSVVVSVRQSVQQVVSVVRVHDHGAYEYEYAPVPVVRQDDPVLVSNLSGTPHSRSYHYDHNQVVLVVCCVPPCVPCVVVSVVSCVVRPPD